Protein AF-A0A0L6WB42-F1 (afdb_monomer)

Solvent-accessible surface area (backbone atoms only — not comparable to full-atom values): 4710 Å² total; per-residue (Å²): 113,72,74,60,55,66,61,53,71,76,69,57,83,79,82,73,64,89,54,52,78,76,51,45,83,75,67,47,76,78,77,32,69,70,48,50,62,61,60,74,48,80,62,49,71,57,52,53,51,54,51,50,52,50,51,44,48,50,67,58,52,45,67,74,48,94,76,83,86,84,84,135

Foldseek 3Di:
DVVVVVVVVVPDPPPDDPCCVVCVVVPDPCPDPVNVVVVPDVCPVVVVVVVVVVCCCCVVVCVVPVDDDDDD

Radius of gyration: 26.8 Å; Cα contacts (8 Å, |Δi|>4): 7; chains: 1; bounding box: 44×26×71 Å

Nearest PDB structures (foldseek):
  7zmg-assembly1_c  TM=5.160E-01  e=5.041E-02  Thermochaetoides thermophila DSM 1495
  8htu-assembly1_H  TM=2.873E-01  e=5.738E+00  Physcomitrium patens

Structure (mmCIF, N/CA/C/O backbone):
data_AF-A0A0L6WB42-F1
#
_entry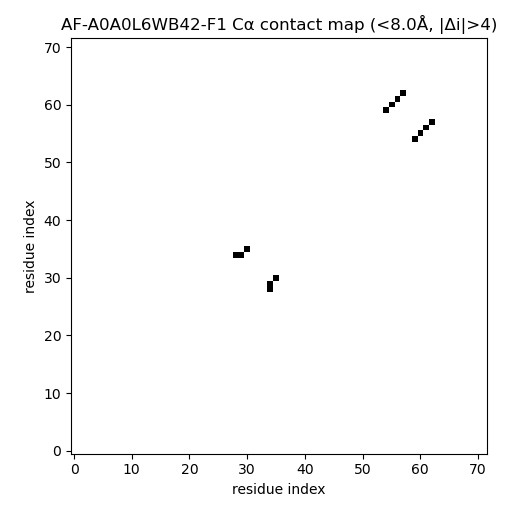.id   AF-A0A0L6WB42-F1
#
loop_
_atom_site.group_PDB
_atom_site.id
_atom_site.type_symbol
_atom_site.label_atom_id
_atom_site.label_alt_id
_atom_site.label_comp_id
_atom_site.label_asym_id
_atom_site.label_entity_id
_atom_site.label_seq_id
_atom_site.pdbx_PDB_ins_code
_atom_site.Cartn_x
_atom_site.Cartn_y
_atom_site.Cartn_z
_atom_site.occupancy
_atom_site.B_iso_or_equiv
_atom_site.auth_seq_id
_atom_site.auth_comp_id
_atom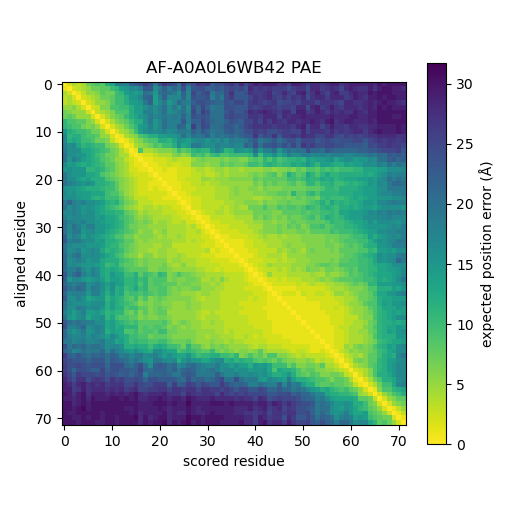_site.auth_asym_id
_atom_site.auth_atom_id
_atom_site.pdbx_PDB_model_num
ATOM 1 N N . VAL A 1 1 ? -20.792 -19.218 -32.991 1.00 61.94 1 VAL A N 1
ATOM 2 C CA . VAL A 1 1 ? -20.218 -18.032 -33.676 1.00 61.94 1 VAL A CA 1
ATOM 3 C C . VAL A 1 1 ? -19.429 -17.143 -32.711 1.00 61.94 1 VAL A C 1
ATOM 5 O O . VAL A 1 1 ? -18.224 -17.057 -32.884 1.00 61.94 1 VAL A O 1
ATOM 8 N N . TYR A 1 2 ? -20.024 -16.592 -31.643 1.00 55.56 2 TYR A N 1
ATOM 9 C CA . TYR A 1 2 ? -19.301 -15.755 -30.659 1.00 55.56 2 TYR A CA 1
ATOM 10 C C . TYR A 1 2 ? -18.119 -16.444 -29.944 1.00 55.56 2 TYR A C 1
ATOM 12 O O . TYR A 1 2 ? -17.061 -15.841 -29.786 1.00 55.56 2 TYR A O 1
ATOM 20 N N . LEU A 1 3 ? -18.255 -17.721 -29.572 1.00 59.53 3 LEU A N 1
ATOM 21 C CA . LEU A 1 3 ? -17.195 -18.455 -28.861 1.00 59.53 3 LEU A CA 1
ATOM 22 C C . LEU A 1 3 ? -15.934 -18.718 -29.711 1.00 59.53 3 LEU A C 1
ATOM 24 O O . LEU A 1 3 ? -14.845 -18.798 -29.157 1.00 59.53 3 LEU A O 1
ATOM 28 N N . LEU A 1 4 ? -16.055 -18.784 -31.044 1.00 58.38 4 LEU A N 1
ATOM 29 C CA . LEU A 1 4 ? -14.918 -18.989 -31.958 1.00 58.38 4 LEU A CA 1
ATOM 30 C C . LEU A 1 4 ? -14.112 -17.700 -32.189 1.00 58.38 4 LEU A C 1
ATOM 32 O O . LEU A 1 4 ? -12.900 -17.747 -32.392 1.00 58.38 4 LEU A O 1
ATOM 36 N N . TYR A 1 5 ? -14.777 -16.543 -32.121 1.00 57.38 5 TYR A N 1
ATOM 37 C CA . TYR A 1 5 ? -14.135 -15.237 -32.277 1.00 57.38 5 TYR A CA 1
ATOM 38 C C . TYR A 1 5 ? -13.257 -14.898 -31.064 1.00 57.38 5 TYR A C 1
ATOM 40 O O . TYR A 1 5 ? -12.147 -14.388 -31.212 1.00 57.38 5 TYR A O 1
ATOM 48 N N . SER A 1 6 ? -13.707 -15.279 -29.862 1.00 58.62 6 SER A N 1
ATOM 49 C CA . SER A 1 6 ? -12.938 -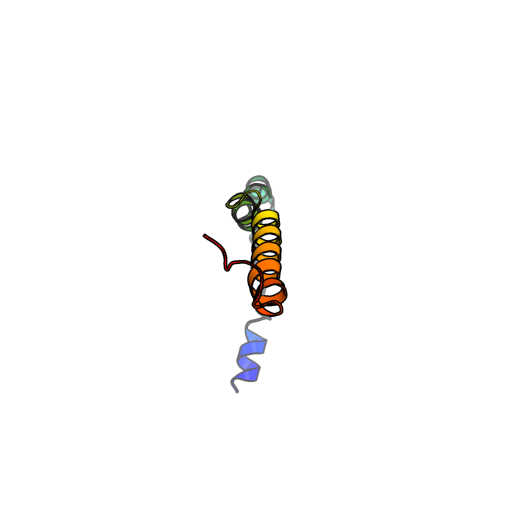15.086 -28.628 1.00 58.62 6 SER A CA 1
ATOM 50 C C . SER A 1 6 ? -11.637 -15.900 -28.601 1.00 58.62 6 SER A C 1
ATOM 52 O O . SER A 1 6 ? -10.652 -15.442 -28.028 1.00 58.62 6 SER A O 1
ATOM 54 N N . SER A 1 7 ? -11.606 -17.083 -29.225 1.00 56.91 7 SER A N 1
ATOM 55 C CA . SER A 1 7 ? -10.402 -17.925 -29.333 1.00 56.91 7 SER A CA 1
ATOM 56 C C . SER A 1 7 ? -9.432 -17.497 -30.441 1.00 56.91 7 SER A C 1
ATOM 58 O O . SER A 1 7 ? -8.268 -17.890 -30.420 1.00 56.91 7 SER A O 1
ATOM 60 N N . ALA A 1 8 ? -9.886 -16.699 -31.413 1.00 58.66 8 ALA A N 1
ATOM 61 C CA . ALA A 1 8 ? -9.046 -16.227 -32.514 1.00 58.66 8 ALA A CA 1
ATOM 62 C C . ALA A 1 8 ? -8.173 -15.020 -32.116 1.00 58.66 8 ALA A C 1
ATOM 64 O O . ALA A 1 8 ? -7.055 -14.880 -32.607 1.00 58.66 8 ALA A O 1
ATOM 65 N N . MET A 1 9 ? -8.633 -14.176 -31.182 1.00 58.56 9 MET A N 1
ATOM 66 C CA . MET A 1 9 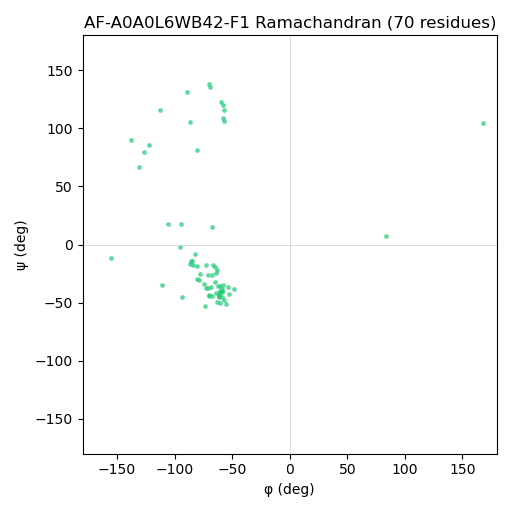? -7.885 -12.991 -30.725 1.00 58.56 9 MET A CA 1
ATOM 67 C C . MET A 1 9 ? -6.674 -13.320 -29.834 1.00 58.56 9 MET A C 1
ATOM 69 O O . MET A 1 9 ? -5.790 -12.479 -29.692 1.00 58.56 9 MET A O 1
ATOM 73 N N . SER A 1 10 ? -6.588 -14.527 -29.260 1.00 61.91 10 SER A N 1
ATOM 74 C CA . SER A 1 10 ? -5.432 -14.969 -28.460 1.00 61.91 10 SER A CA 1
ATOM 75 C C . SER A 1 10 ? -4.284 -15.559 -29.292 1.00 61.91 10 SER A C 1
ATOM 77 O O . SER A 1 10 ? -3.178 -15.692 -28.776 1.00 61.91 10 SER A O 1
ATOM 79 N N . ASN A 1 11 ? -4.527 -15.889 -30.567 1.00 61.41 11 ASN A N 1
ATOM 80 C CA . ASN A 1 11 ? -3.562 -16.509 -31.490 1.00 61.41 11 ASN A CA 1
ATOM 81 C C . ASN A 1 11 ? -3.008 -15.533 -32.544 1.00 61.41 11 ASN A C 1
ATOM 83 O O . ASN A 1 11 ? -2.467 -15.950 -33.568 1.00 61.41 11 ASN A O 1
ATOM 87 N N . LEU A 1 12 ? -3.135 -14.223 -32.320 1.00 71.19 12 LEU A N 1
ATOM 88 C CA . LEU A 1 12 ? -2.479 -13.235 -33.172 1.00 71.19 12 LEU A CA 1
ATOM 89 C C . LEU A 1 12 ? -0.960 -13.291 -32.935 1.00 71.19 12 LEU A C 1
ATOM 91 O O . LEU A 1 12 ? -0.535 -13.403 -31.780 1.00 71.19 12 LEU A O 1
ATOM 95 N N . PRO A 1 13 ? -0.125 -13.214 -33.988 1.00 70.69 13 PRO A N 1
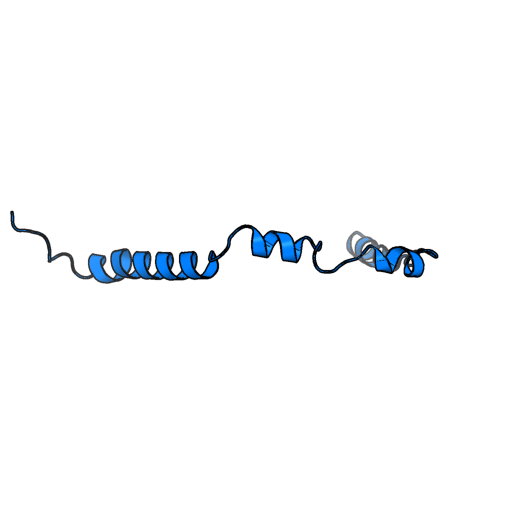ATOM 96 C CA . PRO A 1 13 ? 1.320 -13.205 -33.819 1.00 70.69 13 PRO A CA 1
ATOM 97 C C . PRO A 1 13 ? 1.704 -12.034 -32.912 1.00 70.69 13 PRO A C 1
ATOM 99 O O . PRO A 1 13 ? 1.480 -10.871 -33.246 1.00 70.69 13 PRO A O 1
ATOM 102 N N . LEU A 1 14 ? 2.258 -12.356 -31.740 1.00 71.88 14 LEU A N 1
ATOM 103 C CA . LEU A 1 14 ? 2.776 -11.375 -30.793 1.00 71.88 14 LEU A CA 1
ATOM 104 C C . LEU A 1 14 ? 3.835 -10.539 -31.514 1.00 71.88 14 LEU A C 1
ATOM 106 O O . LEU A 1 14 ? 4.938 -11.023 -31.779 1.00 71.88 14 LEU A O 1
ATOM 110 N N . PHE A 1 15 ? 3.497 -9.290 -31.840 1.00 80.06 15 PHE A N 1
ATOM 111 C CA . PHE A 1 15 ? 4.456 -8.338 -32.378 1.00 80.06 15 PHE A CA 1
ATOM 112 C C . PHE A 1 15 ? 5.597 -8.186 -31.367 1.00 80.06 15 PHE A C 1
ATOM 114 O O . PHE A 1 15 ? 5.420 -7.653 -30.269 1.00 80.06 15 PHE A O 1
ATOM 121 N N . ARG A 1 16 ? 6.768 -8.724 -31.716 1.00 79.94 16 ARG A N 1
ATOM 122 C CA . ARG A 1 16 ? 7.967 -8.622 -30.893 1.00 79.94 16 ARG A CA 1
ATOM 123 C C . ARG A 1 16 ? 8.652 -7.317 -31.255 1.00 79.94 16 ARG A C 1
ATOM 125 O O . ARG A 1 16 ? 9.270 -7.221 -32.310 1.00 79.94 16 ARG A O 1
ATOM 132 N N . ASP A 1 17 ? 8.547 -6.333 -30.376 1.00 88.19 17 ASP A N 1
ATOM 133 C CA . ASP A 1 17 ? 9.258 -5.072 -30.553 1.00 88.19 17 ASP A CA 1
ATOM 134 C C . ASP A 1 17 ? 10.784 -5.324 -30.658 1.00 88.19 17 ASP A C 1
ATOM 136 O O . ASP A 1 17 ? 11.378 -5.871 -29.716 1.00 88.19 17 ASP A O 1
ATOM 140 N N . PRO A 1 18 ? 11.439 -4.949 -31.779 1.00 90.81 18 PRO A N 1
ATOM 141 C CA . PRO A 1 18 ? 12.874 -5.156 -31.979 1.00 90.81 18 PRO A CA 1
ATOM 142 C C . PRO A 1 18 ? 13.739 -4.349 -31.000 1.00 90.81 18 PRO A C 1
ATOM 144 O O . PRO A 1 18 ? 14.897 -4.701 -30.766 1.00 90.81 18 PRO A O 1
ATOM 147 N N . TRP A 1 19 ? 13.191 -3.297 -30.383 1.00 92.19 19 TRP A N 1
ATOM 148 C CA . TRP A 1 19 ? 13.902 -2.455 -29.424 1.00 92.19 19 TRP A CA 1
ATOM 149 C C . TRP A 1 19 ? 13.680 -2.863 -27.970 1.00 92.19 19 TRP A C 1
ATOM 151 O O . TRP A 1 19 ? 14.346 -2.311 -27.094 1.00 92.19 19 TRP A O 1
ATOM 161 N N . ALA A 1 20 ? 12.863 -3.882 -27.688 1.00 90.00 20 ALA A N 1
ATOM 162 C CA . ALA A 1 20 ? 12.521 -4.283 -26.322 1.00 90.00 20 ALA A CA 1
ATOM 163 C C . ALA A 1 20 ? 13.754 -4.549 -25.434 1.00 90.00 20 ALA A C 1
ATOM 165 O O . ALA A 1 20 ? 13.763 -4.193 -24.256 1.00 90.00 20 ALA A O 1
ATOM 166 N N . LYS A 1 21 ? 14.831 -5.121 -26.000 1.00 87.88 21 LYS A N 1
ATOM 167 C CA . LYS A 1 21 ? 16.106 -5.340 -25.288 1.00 87.88 21 LYS A CA 1
ATOM 168 C C . LYS A 1 21 ? 16.827 -4.025 -24.968 1.00 87.88 21 LYS A C 1
ATOM 170 O O . LYS A 1 21 ? 17.430 -3.906 -23.907 1.00 87.88 21 LYS A O 1
ATOM 175 N N . ARG A 1 22 ? 16.753 -3.036 -25.864 1.00 89.44 22 ARG A N 1
ATOM 176 C CA . ARG A 1 22 ? 17.318 -1.694 -25.661 1.00 89.44 22 ARG A CA 1
ATOM 177 C C . ARG A 1 22 ? 16.479 -0.879 -24.681 1.00 89.44 22 ARG A C 1
ATOM 179 O O . ARG A 1 22 ? 1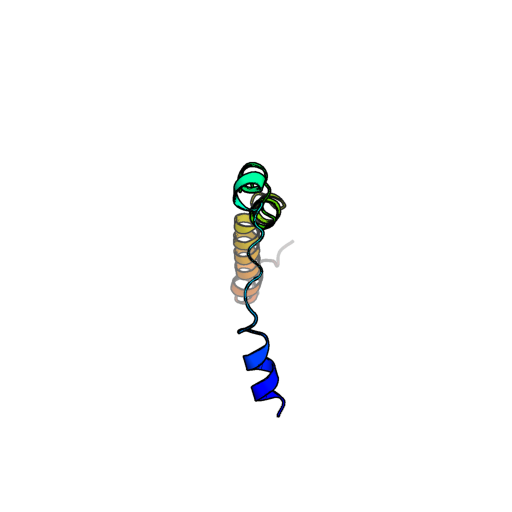7.048 -0.097 -23.941 1.00 89.44 22 ARG A O 1
ATOM 186 N N . GLU A 1 23 ? 15.161 -1.047 -24.645 1.00 91.00 23 GLU A N 1
ATOM 187 C CA . GLU A 1 23 ? 14.289 -0.340 -23.697 1.00 91.00 23 GLU A CA 1
ATOM 188 C C . GLU A 1 23 ? 14.236 -0.989 -22.305 1.00 91.00 23 GLU A C 1
ATOM 190 O O . GLU A 1 23 ? 13.680 -0.407 -21.372 1.00 91.00 23 GLU A O 1
ATOM 195 N N . ALA A 1 24 ? 14.824 -2.178 -22.136 1.00 89.31 24 ALA A N 1
ATOM 196 C CA . ALA A 1 24 ? 14.780 -2.928 -20.883 1.00 89.31 24 ALA A CA 1
ATOM 197 C C . ALA A 1 24 ? 15.352 -2.145 -19.689 1.00 89.31 24 ALA A C 1
ATOM 199 O O . ALA A 1 24 ? 14.803 -2.241 -18.597 1.00 89.31 24 ALA A O 1
ATOM 200 N N . TRP A 1 25 ? 16.382 -1.310 -19.891 1.00 88.38 25 TRP A N 1
ATOM 201 C CA . TRP A 1 25 ? 16.972 -0.501 -18.811 1.00 88.38 25 TRP A CA 1
ATOM 202 C C . TRP A 1 25 ? 16.002 0.537 -18.224 1.00 88.38 25 TRP A C 1
ATOM 204 O O . TRP A 1 25 ? 16.156 0.934 -17.071 1.00 88.38 25 TRP A O 1
ATOM 214 N N . ARG A 1 26 ? 14.985 0.968 -18.987 1.00 89.62 26 ARG A N 1
ATOM 215 C CA . ARG A 1 26 ? 13.949 1.894 -18.495 1.00 89.62 26 ARG A CA 1
ATOM 216 C C . ARG A 1 26 ? 12.912 1.195 -17.628 1.00 89.62 26 ARG A C 1
ATOM 218 O O . ARG A 1 26 ? 12.278 1.835 -16.791 1.00 89.62 26 ARG A O 1
ATOM 225 N N . LYS A 1 27 ? 12.724 -0.112 -17.818 1.00 87.06 27 LYS A N 1
ATOM 226 C CA . LYS A 1 27 ? 11.738 -0.905 -17.083 1.00 87.06 27 LYS A CA 1
ATOM 227 C C . LYS A 1 27 ? 12.303 -1.274 -15.716 1.00 87.06 27 LYS A C 1
ATOM 229 O O . LYS A 1 27 ? 12.799 -2.376 -15.509 1.00 87.06 27 LYS A O 1
ATOM 234 N N . ASN A 1 28 ? 12.218 -0.337 -14.777 1.00 88.00 28 ASN A N 1
ATOM 235 C CA . ASN A 1 28 ? 12.625 -0.578 -13.399 1.00 88.00 28 ASN A CA 1
ATOM 236 C C . ASN A 1 28 ? 11.453 -1.123 -12.568 1.00 88.00 28 ASN A C 1
ATOM 238 O O . ASN A 1 28 ? 10.375 -0.524 -12.572 1.00 88.00 28 ASN A O 1
ATOM 242 N N . PRO A 1 29 ? 11.651 -2.212 -11.800 1.00 85.12 29 PRO A N 1
ATOM 243 C CA . PRO A 1 29 ? 10.600 -2.800 -10.967 1.00 85.12 29 PRO A CA 1
ATOM 244 C C . PRO A 1 29 ? 10.110 -1.851 -9.863 1.00 85.12 29 PRO A C 1
ATOM 246 O O . PRO A 1 29 ? 8.979 -1.987 -9.401 1.00 85.12 29 PRO A O 1
ATOM 249 N N . VAL A 1 30 ? 10.929 -0.865 -9.482 1.00 86.12 30 VAL A N 1
ATOM 250 C CA . VAL A 1 30 ? 10.593 0.180 -8.502 1.00 86.12 30 VAL A CA 1
ATOM 251 C C . VAL A 1 30 ? 9.425 1.053 -8.970 1.00 86.12 30 VAL A C 1
ATOM 253 O O . VAL A 1 30 ? 8.577 1.413 -8.163 1.00 86.12 30 VAL A O 1
ATOM 256 N N . PHE A 1 31 ? 9.325 1.334 -10.272 1.00 87.25 31 PHE A N 1
ATOM 257 C CA . PHE A 1 31 ? 8.252 2.155 -10.852 1.00 87.25 31 PHE A CA 1
ATOM 258 C C . PHE A 1 31 ? 7.074 1.322 -11.368 1.00 87.25 31 PHE A C 1
ATOM 260 O O . PHE A 1 31 ? 6.275 1.784 -12.177 1.00 87.25 31 PHE A O 1
ATOM 267 N N . SER A 1 32 ? 6.956 0.066 -10.933 1.00 88.56 32 SER A N 1
ATOM 268 C CA . SER A 1 32 ? 5.785 -0.742 -11.253 1.00 88.56 32 SER A CA 1
ATOM 269 C C . SER A 1 32 ? 4.557 -0.200 -10.521 1.00 88.56 32 SER A C 1
ATOM 271 O O . SER A 1 32 ? 4.610 0.025 -9.310 1.00 88.56 32 SER A O 1
ATOM 273 N N . ASN A 1 33 ? 3.420 -0.102 -11.220 1.00 88.81 33 ASN A N 1
ATOM 274 C CA . ASN A 1 33 ? 2.132 0.293 -10.633 1.00 88.81 33 ASN A CA 1
ATOM 275 C C . ASN A 1 33 ? 1.825 -0.486 -9.345 1.00 88.81 33 ASN A C 1
ATOM 277 O O . ASN A 1 33 ? 1.347 0.076 -8.367 1.00 88.81 33 ASN A O 1
ATOM 281 N N . ARG A 1 34 ? 2.167 -1.781 -9.304 1.00 87.94 34 ARG A N 1
ATOM 282 C CA . ARG A 1 34 ? 1.966 -2.631 -8.121 1.00 87.94 34 ARG A CA 1
ATOM 283 C C . ARG A 1 34 ? 2.736 -2.128 -6.895 1.00 87.94 34 ARG A C 1
ATOM 285 O O . ARG A 1 34 ? 2.218 -2.197 -5.783 1.00 87.94 34 ARG A O 1
ATOM 292 N N . VAL A 1 35 ? 3.974 -1.677 -7.086 1.00 88.69 35 VAL A N 1
ATOM 293 C CA . VAL A 1 35 ? 4.819 -1.170 -5.996 1.00 88.69 35 VAL A CA 1
ATOM 294 C C . VAL A 1 35 ? 4.274 0.162 -5.497 1.00 88.69 35 VAL A C 1
ATOM 296 O O . VAL A 1 35 ? 4.098 0.304 -4.289 1.00 88.69 35 VAL A O 1
ATOM 299 N N . MET A 1 36 ? 3.888 1.056 -6.415 1.00 89.69 36 MET A N 1
ATOM 300 C CA . MET A 1 36 ? 3.228 2.318 -6.074 1.00 89.69 36 MET A CA 1
ATOM 301 C C . MET A 1 36 ? 1.964 2.078 -5.239 1.00 89.69 36 MET A C 1
ATOM 303 O O . MET A 1 36 ? 1.868 2.606 -4.137 1.00 89.69 36 MET A O 1
ATOM 307 N N . PHE A 1 37 ? 1.046 1.205 -5.681 1.00 90.19 37 PHE A N 1
ATOM 308 C CA . PHE A 1 37 ? -0.192 0.912 -4.942 1.00 90.19 37 PHE A CA 1
ATOM 309 C C . PHE A 1 37 ? 0.050 0.377 -3.528 1.00 90.19 37 PHE A C 1
ATOM 311 O O . PHE A 1 37 ? -0.669 0.742 -2.602 1.00 90.19 37 PHE A O 1
ATOM 318 N N . ARG A 1 38 ? 1.072 -0.462 -3.332 1.00 86.88 38 ARG A N 1
ATOM 319 C CA . ARG A 1 38 ? 1.414 -0.986 -2.001 1.00 86.88 38 ARG A CA 1
ATOM 320 C C . ARG A 1 38 ? 2.014 0.081 -1.079 1.00 86.88 38 ARG A C 1
ATOM 322 O O . ARG A 1 38 ? 1.915 -0.053 0.134 1.00 86.88 38 ARG A O 1
ATOM 329 N N . GLN A 1 39 ? 2.642 1.112 -1.639 1.00 87.19 39 GLN A N 1
ATOM 330 C CA . GLN A 1 39 ? 3.245 2.212 -0.884 1.00 87.19 39 GLN A CA 1
ATOM 331 C C . GLN A 1 39 ? 2.260 3.345 -0.564 1.00 87.19 39 GLN A C 1
ATOM 333 O O . GLN A 1 39 ? 2.548 4.130 0.332 1.00 87.19 39 GLN A O 1
ATOM 338 N N . LEU A 1 40 ? 1.106 3.420 -1.241 1.00 90.50 40 LEU A N 1
ATOM 339 C CA . LEU A 1 40 ? 0.101 4.467 -0.999 1.00 90.50 40 LEU A CA 1
ATOM 340 C C . LEU A 1 40 ? -0.445 4.468 0.436 1.00 90.50 40 LEU A C 1
ATOM 342 O O . LEU A 1 40 ? -0.716 5.534 0.978 1.00 90.50 40 LEU A O 1
ATOM 346 N N . PHE A 1 41 ? -0.597 3.293 1.053 1.00 91.19 41 PHE A N 1
ATOM 347 C CA . PHE A 1 41 ? -1.152 3.166 2.402 1.00 91.19 41 PHE A CA 1
ATOM 348 C C . PHE A 1 41 ? -0.209 2.376 3.317 1.00 91.19 41 PHE A C 1
ATOM 350 O O . PHE A 1 41 ? -0.413 1.173 3.543 1.00 91.19 41 PHE A O 1
ATOM 357 N N . PRO A 1 42 ? 0.844 3.024 3.849 1.00 88.94 42 PRO A N 1
ATOM 358 C CA . PRO A 1 42 ? 1.734 2.377 4.800 1.00 88.94 42 PRO A CA 1
ATOM 359 C C . PRO A 1 42 ? 0.929 1.946 6.032 1.00 88.94 42 PRO A C 1
ATOM 361 O O . PRO A 1 42 ? 0.254 2.751 6.664 1.00 88.94 42 PRO A O 1
ATOM 364 N N . GLY A 1 43 ? 0.962 0.652 6.353 1.00 90.69 43 GLY A N 1
ATOM 365 C CA . GLY A 1 43 ? 0.252 0.107 7.515 1.00 90.69 43 GLY A CA 1
ATOM 366 C C . GLY A 1 43 ? -1.233 -0.214 7.304 1.00 90.69 43 GLY A C 1
ATOM 367 O O . GLY A 1 43 ? -1.881 -0.619 8.266 1.00 90.69 43 GLY A O 1
ATOM 368 N N . PHE A 1 44 ? -1.772 -0.130 6.077 1.00 94.31 44 PHE A N 1
ATOM 369 C CA . PHE A 1 44 ? -3.184 -0.455 5.801 1.00 94.31 44 PHE A CA 1
ATOM 370 C C . PHE A 1 44 ? -3.605 -1.833 6.320 1.00 94.31 44 PHE A C 1
ATOM 372 O O . PHE A 1 44 ? -4.659 -1.968 6.929 1.00 94.31 44 PHE A O 1
ATOM 379 N N . GLY A 1 45 ? -2.760 -2.855 6.145 1.00 93.38 45 GLY A N 1
ATOM 380 C CA . GLY A 1 45 ? -3.061 -4.202 6.637 1.00 93.38 45 GLY A CA 1
ATOM 381 C C . GLY A 1 45 ? -3.234 -4.260 8.158 1.00 93.38 45 GLY A C 1
ATOM 382 O O . GLY A 1 45 ? -4.147 -4.917 8.644 1.00 93.38 45 GLY A O 1
ATOM 383 N N . ILE A 1 46 ? -2.406 -3.525 8.908 1.00 95.81 46 ILE A N 1
ATOM 384 C CA . ILE A 1 46 ? -2.492 -3.473 10.374 1.00 95.81 46 ILE A CA 1
ATOM 385 C C . ILE A 1 46 ? -3.749 -2.710 10.793 1.00 95.81 46 ILE A C 1
ATOM 387 O O . ILE A 1 46 ? -4.474 -3.170 11.669 1.00 95.81 46 ILE A O 1
ATOM 391 N N . ALA A 1 47 ? -4.042 -1.588 10.131 1.00 95.50 47 ALA A N 1
ATOM 392 C CA . ALA A 1 47 ? -5.254 -0.814 10.380 1.00 95.50 47 ALA A CA 1
ATOM 393 C C . ALA A 1 47 ? -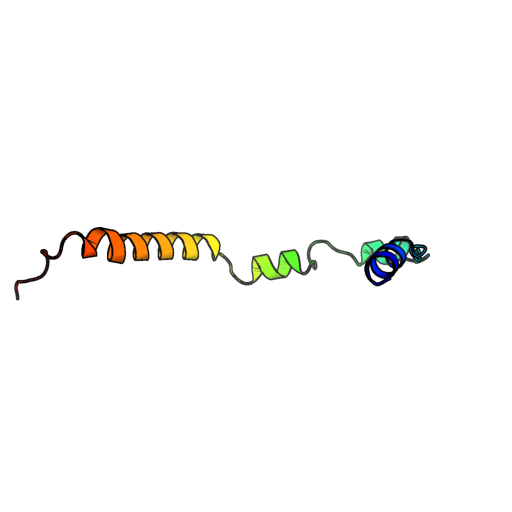6.526 -1.645 10.148 1.00 95.50 47 ALA A C 1
ATOM 395 O O . ALA A 1 47 ? -7.413 -1.646 10.995 1.00 95.50 47 ALA A O 1
ATOM 396 N N . VAL A 1 48 ? -6.594 -2.407 9.050 1.00 97.25 48 VAL A N 1
ATOM 397 C CA . VAL A 1 48 ? -7.731 -3.296 8.758 1.00 97.25 48 VAL A CA 1
ATOM 398 C C . VAL A 1 48 ? -7.891 -4.366 9.837 1.00 97.25 48 VAL A C 1
ATOM 400 O O . VAL A 1 48 ? -9.009 -4.607 10.294 1.00 97.25 48 VAL A O 1
ATOM 403 N N . VAL A 1 49 ? -6.796 -4.990 10.280 1.00 97.25 49 VAL A N 1
ATOM 404 C CA . VAL A 1 49 ? -6.832 -6.004 11.347 1.00 97.25 49 VAL A CA 1
ATOM 405 C C . VAL A 1 49 ? -7.308 -5.401 12.668 1.00 97.25 49 VAL A C 1
ATOM 407 O O . VAL A 1 49 ? -8.227 -5.940 13.281 1.00 97.25 49 VAL A O 1
ATOM 410 N N . ALA A 1 50 ? -6.733 -4.271 13.085 1.00 96.94 50 ALA A N 1
ATOM 411 C CA . ALA A 1 50 ? -7.107 -3.590 14.321 1.00 96.94 50 ALA A CA 1
ATOM 412 C C . ALA A 1 50 ? -8.577 -3.146 14.303 1.00 96.94 50 ALA A C 1
ATOM 414 O O . ALA A 1 50 ? -9.314 -3.401 15.253 1.00 96.94 50 ALA A O 1
ATOM 415 N N . PHE A 1 51 ? -9.023 -2.552 13.193 1.00 95.56 51 PHE A N 1
ATOM 416 C CA . PHE A 1 51 ? -10.411 -2.142 13.008 1.00 95.56 51 PHE A CA 1
ATOM 417 C C . PHE A 1 51 ? -11.370 -3.334 13.071 1.00 95.56 51 PHE A C 1
ATOM 419 O O . PHE A 1 51 ? -12.383 -3.281 13.759 1.00 95.56 51 PHE A O 1
ATOM 426 N N . THR A 1 52 ? -11.034 -4.442 12.411 1.00 96.44 52 THR A N 1
ATOM 427 C CA . THR A 1 52 ? -11.871 -5.650 12.431 1.00 96.44 52 THR A CA 1
ATOM 428 C C . THR A 1 52 ? -11.959 -6.244 13.839 1.00 96.44 52 THR A C 1
ATOM 430 O O . THR A 1 52 ? -13.044 -6.622 14.275 1.00 96.44 52 THR A O 1
ATOM 433 N N . ALA A 1 53 ? -10.846 -6.287 14.576 1.00 95.62 53 ALA A N 1
ATOM 434 C CA . ALA A 1 53 ? -10.830 -6.743 15.965 1.00 95.62 53 ALA A CA 1
ATOM 435 C C . ALA A 1 53 ? -11.709 -5.862 16.867 1.00 95.62 53 ALA A C 1
ATOM 437 O O . ALA A 1 53 ? -12.482 -6.391 17.664 1.00 95.62 53 ALA A O 1
ATOM 438 N N . TYR A 1 54 ? -11.642 -4.539 16.695 1.00 92.25 54 TYR A N 1
ATOM 439 C CA . TYR A 1 54 ? -12.496 -3.584 17.399 1.00 92.25 54 TYR A CA 1
ATOM 440 C C . TYR A 1 54 ? -13.983 -3.809 17.090 1.00 92.25 54 TYR A C 1
ATOM 442 O O . TYR A 1 54 ? -14.777 -4.004 18.006 1.00 92.25 54 TYR A O 1
ATOM 450 N N . VAL A 1 55 ? -14.349 -3.901 15.806 1.00 93.56 55 VAL A N 1
ATOM 451 C CA . VAL A 1 55 ? -15.735 -4.147 15.372 1.00 93.56 55 VAL A CA 1
ATOM 452 C C . VAL A 1 55 ? -16.274 -5.464 15.931 1.00 93.56 55 VAL A C 1
ATOM 454 O O . VAL A 1 55 ? -17.424 -5.504 16.357 1.00 93.56 55 VAL A O 1
ATOM 457 N N . ILE A 1 56 ? -15.477 -6.537 15.952 1.00 91.44 56 ILE A N 1
ATOM 458 C CA . ILE A 1 56 ? -15.889 -7.822 16.537 1.00 91.44 56 ILE A CA 1
ATOM 459 C C . ILE A 1 56 ? -16.046 -7.702 18.059 1.00 91.44 56 ILE A C 1
ATOM 461 O O . ILE A 1 56 ? -17.035 -8.188 18.608 1.00 91.44 56 ILE A O 1
ATOM 465 N N . GLY A 1 57 ? -15.104 -7.047 18.741 1.00 88.06 57 GLY A N 1
ATOM 466 C CA . GLY A 1 57 ? -15.187 -6.801 20.180 1.00 88.06 57 GLY A CA 1
ATOM 467 C C . GLY A 1 57 ? -16.462 -6.048 20.557 1.00 88.06 57 GLY A C 1
ATOM 468 O O . GLY A 1 57 ? -17.212 -6.488 21.422 1.00 88.06 57 GLY A O 1
ATOM 469 N N . GLU A 1 58 ? -16.782 -4.971 19.850 1.00 78.94 58 GLU A N 1
ATOM 470 C CA . GLU A 1 58 ? -17.990 -4.209 20.153 1.00 78.94 58 GLU A CA 1
ATOM 471 C C . GLU A 1 58 ? -19.271 -4.928 19.715 1.00 78.94 58 GLU A C 1
ATOM 473 O O . GLU A 1 58 ? -20.168 -5.160 20.520 1.00 78.94 58 GLU A O 1
ATOM 478 N N . ASN A 1 59 ? -19.363 -5.354 18.457 1.00 79.56 59 ASN A N 1
ATOM 479 C CA . ASN A 1 59 ? -20.641 -5.808 17.898 1.00 79.56 59 ASN A CA 1
ATOM 480 C C . ASN A 1 59 ? -20.970 -7.276 18.197 1.00 79.56 59 ASN A C 1
ATOM 482 O O . ASN A 1 59 ? -22.114 -7.696 18.047 1.00 79.56 59 ASN A O 1
ATOM 486 N N . VAL A 1 60 ? -19.986 -8.092 18.584 1.00 75.25 60 VAL A N 1
ATOM 487 C CA . VAL A 1 60 ? -20.204 -9.523 18.855 1.00 75.25 60 VAL A CA 1
ATOM 488 C C . VAL A 1 60 ? -20.055 -9.842 20.337 1.00 75.25 60 VAL A C 1
ATOM 490 O O . VAL A 1 60 ? -20.777 -10.707 20.835 1.00 75.25 60 VAL A O 1
ATOM 493 N N . TYR A 1 61 ? -19.147 -9.172 21.052 1.00 63.75 61 TYR A N 1
ATOM 494 C CA . TYR A 1 61 ? -18.919 -9.436 22.473 1.00 63.75 61 TYR A CA 1
ATOM 495 C C . TYR A 1 61 ? -19.750 -8.519 23.385 1.00 63.75 61 TYR A C 1
ATOM 497 O O . TYR A 1 61 ? -20.409 -9.036 24.287 1.00 63.75 61 TYR A O 1
ATOM 505 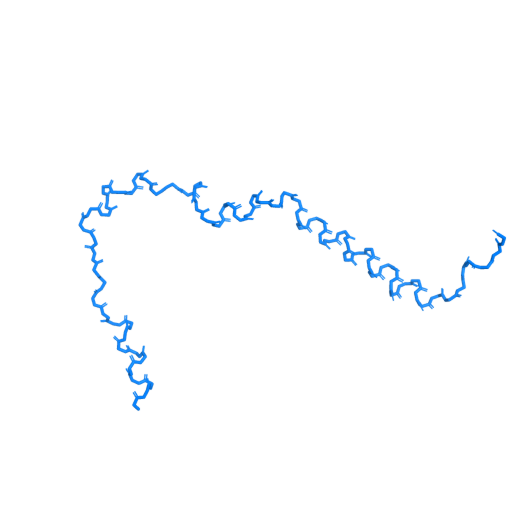N N . LEU A 1 62 ? -19.824 -7.205 23.122 1.00 62.84 62 LEU A N 1
ATOM 506 C CA . LEU A 1 62 ? -20.677 -6.304 23.922 1.00 62.84 62 LEU A CA 1
ATOM 507 C C . LEU A 1 62 ? -22.170 -6.511 23.626 1.00 62.84 62 LEU A C 1
ATOM 509 O O . LEU A 1 62 ? -22.975 -6.551 24.548 1.00 62.84 62 LEU A O 1
ATOM 513 N N . SER A 1 63 ? -22.562 -6.764 22.372 1.00 60.75 63 SER A N 1
ATOM 514 C CA . SER A 1 63 ? -23.976 -7.027 22.038 1.00 60.75 63 SER A CA 1
ATOM 515 C C . SER A 1 63 ? -24.534 -8.340 22.614 1.00 60.75 63 SER A C 1
ATOM 517 O O . SER A 1 63 ? -25.750 -8.498 22.698 1.00 60.75 63 SER A O 1
ATOM 519 N N . ARG A 1 64 ? -23.677 -9.289 23.026 1.00 60.12 64 ARG A N 1
ATOM 520 C CA . ARG A 1 64 ? -24.088 -10.525 23.724 1.00 60.12 64 ARG A CA 1
ATOM 521 C C . ARG A 1 64 ? -24.227 -10.353 25.241 1.00 60.12 64 ARG A C 1
ATOM 523 O O . ARG A 1 64 ? -24.851 -11.205 25.863 1.00 60.12 64 ARG A O 1
ATOM 530 N N . ASN A 1 65 ? -23.713 -9.259 25.812 1.00 56.56 65 ASN A N 1
ATOM 531 C CA . ASN A 1 65 ? -23.857 -8.893 27.224 1.00 56.56 65 ASN A CA 1
ATOM 532 C C . ASN A 1 65 ? -24.518 -7.503 27.344 1.00 56.56 65 ASN A C 1
ATOM 534 O O . ASN A 1 65 ? -23.809 -6.510 27.491 1.00 56.56 65 ASN A O 1
ATOM 538 N N . PRO A 1 66 ? -25.862 -7.392 27.335 1.00 56.09 66 PRO A N 1
ATOM 539 C CA . PRO A 1 66 ? -26.570 -6.108 27.448 1.00 56.09 66 PRO A CA 1
ATOM 540 C C . PRO A 1 66 ? -26.448 -5.397 28.815 1.00 56.09 66 PRO A C 1
ATOM 542 O O . PRO A 1 66 ? -27.260 -4.529 29.122 1.00 56.09 66 PRO A O 1
ATOM 545 N N . GLN A 1 67 ? -25.510 -5.784 29.681 1.00 59.09 67 GLN A N 1
ATOM 546 C C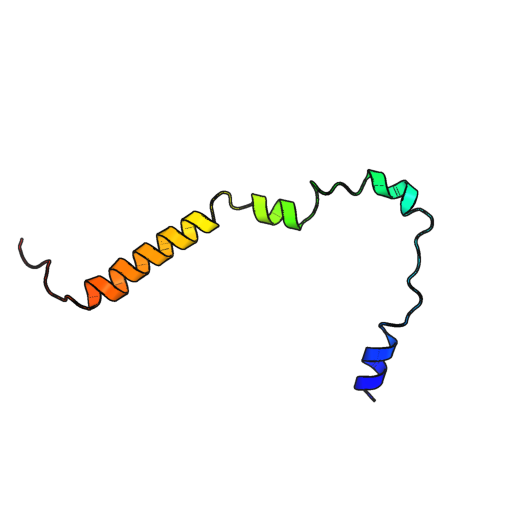A . GLN A 1 67 ? -25.461 -5.382 31.088 1.00 59.09 67 GLN A CA 1
ATOM 547 C C . GLN A 1 67 ? -24.021 -5.058 31.494 1.00 59.09 67 GLN A C 1
ATOM 549 O O . GLN A 1 67 ? -23.295 -5.938 31.950 1.00 59.09 67 GLN A O 1
ATOM 554 N N . ALA A 1 68 ? -23.613 -3.798 31.335 1.00 56.12 68 ALA A N 1
ATOM 555 C CA . ALA A 1 68 ? -22.450 -3.268 32.050 1.00 56.12 68 ALA A CA 1
ATOM 556 C C . ALA A 1 68 ? -22.445 -1.746 32.256 1.00 56.12 68 ALA A C 1
ATOM 558 O O . ALA A 1 68 ? -21.668 -1.311 33.088 1.00 56.12 68 ALA A O 1
ATOM 559 N N . ASP A 1 69 ? -23.315 -0.954 31.613 1.00 54.50 69 ASP A N 1
ATOM 560 C CA . ASP A 1 69 ? -23.358 0.502 31.840 1.00 54.50 69 ASP A CA 1
ATOM 561 C C . ASP A 1 69 ? -24.788 1.002 32.106 1.00 54.50 69 ASP A C 1
ATOM 563 O O . ASP A 1 69 ? -25.395 1.748 31.340 1.00 54.50 69 ASP A O 1
ATOM 567 N N . GLN A 1 70 ? -25.350 0.580 33.236 1.00 58.22 70 GLN A N 1
ATOM 568 C CA . GLN A 1 70 ? -26.180 1.478 34.034 1.00 58.22 70 GLN A CA 1
ATOM 569 C C . GLN A 1 70 ? -25.402 1.713 35.319 1.00 58.22 70 GLN A C 1
ATOM 571 O O . GLN A 1 70 ? -25.153 0.732 36.000 1.00 58.22 70 GLN A O 1
ATOM 576 N N . HIS A 1 71 ? -24.965 2.948 35.587 1.00 46.62 71 HIS A N 1
ATOM 577 C CA . HIS A 1 71 ? -24.874 3.607 36.902 1.00 46.62 71 HIS A CA 1
ATOM 578 C C . HIS A 1 71 ? -24.039 4.905 36.783 1.00 46.62 71 HIS A C 1
ATOM 580 O O . HIS A 1 71 ? -22.815 4.849 36.768 1.00 46.62 71 HIS A O 1
ATOM 586 N N . HIS A 1 72 ? -24.768 6.035 36.800 1.00 38.50 72 HIS A N 1
ATOM 587 C CA . HIS A 1 72 ? -24.368 7.438 37.052 1.00 38.50 72 HIS A CA 1
ATOM 588 C C . HIS A 1 72 ? -23.606 8.221 35.976 1.00 38.50 72 HIS A C 1
ATOM 590 O O . HIS A 1 72 ? -22.434 7.911 35.691 1.00 38.50 72 HIS A O 1
#

Secondary structure (DSSP, 8-state):
-HHHHHHHTTSS-----TTHHHHGGG--GGG-HHHHHHHSSTTHHHHHHHHHHHHHIIIIIITT---S----

pLDDT: mean 78.51, std 15.66, range [38.5, 97.25]

Mean predicted aligned error: 13.01 Å

Sequence (72 aa):
VYLLYSSAMSNLPLFRDPWAKREAWRKNPVFSNRVMFRQLFPGFGIAVVAFTAYVIGENVYLSRNPQADQHH